Protein AF-A0A1H0SZA2-F1 (afdb_monomer)

Foldseek 3Di:
DDAEDEAEDEDPPPQDPVCVVVVQVVVVPDDDDDPDPDDHHYHYDYDYNPPPPPPDDD

Sequence (58 aa):
MVTVINIDMTPPACLPPEGRDAFLAVASHCTVHNTLA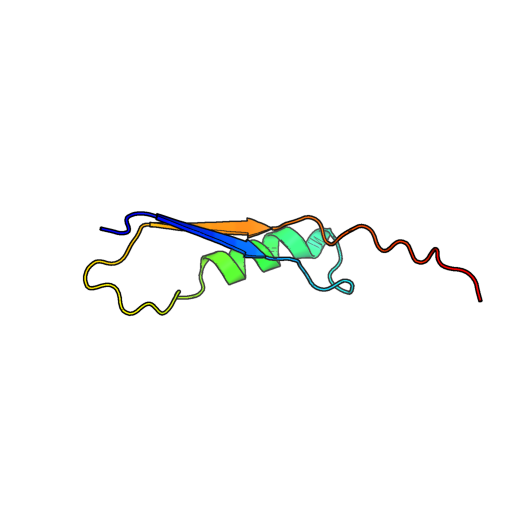TPPTTAITLTEAASASSGGPG

Structure (mmCIF, N/CA/C/O backbone):
data_AF-A0A1H0SZA2-F1
#
_entry.id   AF-A0A1H0SZA2-F1
#
loop_
_atom_site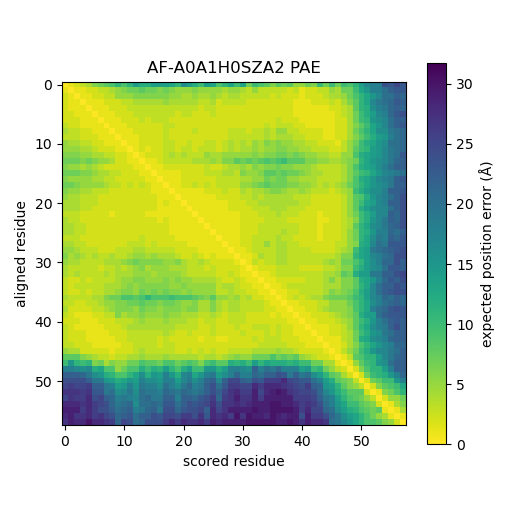.group_PDB
_atom_site.id
_atom_site.type_symbol
_atom_site.label_atom_id
_atom_site.label_alt_id
_atom_site.label_comp_id
_atom_site.label_asym_id
_atom_site.label_entity_id
_atom_site.label_seq_id
_atom_site.pdbx_PDB_ins_code
_atom_site.Cartn_x
_atom_site.Cartn_y
_atom_site.Cartn_z
_atom_site.occupancy
_atom_site.B_iso_or_equiv
_atom_site.auth_seq_id
_atom_site.auth_comp_id
_atom_site.auth_asym_id
_atom_site.auth_atom_id
_atom_site.pdbx_PDB_model_num
ATOM 1 N N . MET A 1 1 ? -15.594 -3.670 13.805 1.00 81.50 1 MET A N 1
ATOM 2 C CA . MET A 1 1 ? -14.266 -3.083 14.085 1.00 81.50 1 MET A CA 1
ATOM 3 C C . MET A 1 1 ? -13.353 -3.464 12.936 1.00 81.50 1 MET A C 1
ATOM 5 O O . MET A 1 1 ? -13.351 -4.634 12.579 1.00 81.50 1 MET A O 1
ATOM 9 N N . VAL A 1 2 ? -12.652 -2.507 12.329 1.00 91.00 2 VAL A N 1
ATOM 10 C CA . VAL A 1 2 ? -11.634 -2.806 11.308 1.00 91.00 2 VAL A CA 1
ATOM 11 C C . VAL A 1 2 ? -10.320 -3.065 12.033 1.00 91.00 2 VAL A C 1
ATOM 13 O O . VAL A 1 2 ? -9.915 -2.252 12.858 1.00 91.00 2 VAL A O 1
ATOM 16 N N . THR A 1 3 ? -9.695 -4.206 11.766 1.00 94.25 3 THR A N 1
ATOM 17 C CA . THR A 1 3 ? -8.465 -4.641 12.447 1.00 94.25 3 THR A CA 1
ATOM 18 C C . THR A 1 3 ? -7.263 -4.703 11.512 1.00 94.25 3 THR A C 1
ATOM 20 O O . THR A 1 3 ? -6.134 -4.586 11.981 1.00 94.25 3 THR A O 1
ATOM 23 N N . VAL A 1 4 ? -7.497 -4.837 10.203 1.00 94.69 4 VAL A N 1
ATOM 24 C CA . VAL A 1 4 ? -6.456 -4.929 9.176 1.00 94.69 4 VAL A CA 1
ATOM 25 C C . VAL A 1 4 ? -6.839 -4.087 7.961 1.00 94.69 4 VAL A C 1
ATOM 27 O O . VAL A 1 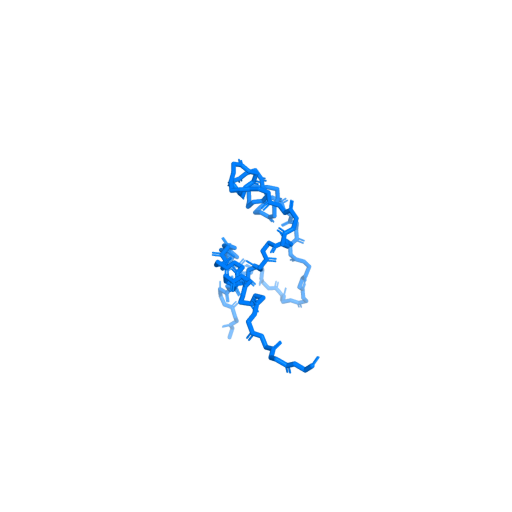4 ? -8.007 -4.058 7.570 1.00 94.69 4 VAL A O 1
ATOM 30 N N . ILE A 1 5 ? -5.849 -3.420 7.369 1.00 93.62 5 ILE A N 1
ATOM 31 C CA . ILE A 1 5 ? -5.930 -2.769 6.060 1.00 93.62 5 ILE A CA 1
ATOM 32 C C . ILE A 1 5 ? -4.846 -3.373 5.163 1.00 93.62 5 ILE A C 1
ATOM 34 O O . ILE A 1 5 ? -3.664 -3.335 5.505 1.00 93.62 5 ILE A O 1
ATOM 38 N N . ASN A 1 6 ? -5.248 -3.897 4.007 1.00 94.81 6 ASN A N 1
ATOM 39 C CA . ASN A 1 6 ? -4.344 -4.357 2.956 1.00 94.81 6 ASN A CA 1
ATOM 40 C C . ASN A 1 6 ? -4.315 -3.324 1.829 1.00 94.81 6 ASN A C 1
ATOM 42 O O . ASN A 1 6 ? -5.371 -2.881 1.373 1.00 94.81 6 ASN A O 1
ATOM 46 N N . ILE A 1 7 ? -3.115 -2.929 1.412 1.00 93.81 7 ILE A N 1
ATOM 47 C CA . ILE A 1 7 ? -2.898 -1.941 0.357 1.00 93.81 7 ILE A CA 1
ATOM 48 C C . ILE A 1 7 ? -2.041 -2.574 -0.729 1.00 93.81 7 ILE A C 1
ATOM 50 O O . ILE A 1 7 ? -0.850 -2.810 -0.540 1.00 93.81 7 ILE A O 1
ATOM 54 N N . ASP A 1 8 ? -2.658 -2.782 -1.881 1.00 94.38 8 ASP 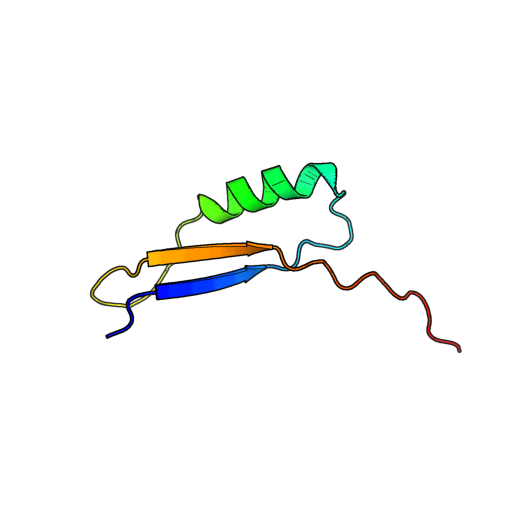A N 1
ATOM 55 C CA . ASP A 1 8 ? -2.002 -3.245 -3.090 1.00 94.38 8 ASP A CA 1
ATOM 56 C C . ASP A 1 8 ? -1.597 -2.041 -3.940 1.00 94.38 8 ASP A C 1
ATOM 58 O O . ASP A 1 8 ? -2.437 -1.255 -4.383 1.00 94.38 8 ASP A O 1
ATOM 62 N N . MET A 1 9 ? -0.294 -1.868 -4.149 1.00 91.62 9 MET A N 1
ATOM 63 C CA . MET A 1 9 ? 0.256 -0.751 -4.913 1.00 91.62 9 MET A CA 1
ATOM 64 C C . MET A 1 9 ? 0.815 -1.237 -6.242 1.00 91.62 9 MET A C 1
ATOM 66 O O . MET A 1 9 ? 1.559 -2.214 -6.306 1.00 91.62 9 MET A O 1
ATOM 70 N N . THR A 1 10 ? 0.488 -0.542 -7.325 1.00 93.06 10 THR A N 1
ATOM 71 C CA . THR A 1 10 ? 1.095 -0.789 -8.634 1.00 93.06 10 THR A CA 1
ATOM 72 C C . THR A 1 10 ? 2.246 0.192 -8.834 1.00 93.06 10 THR A C 1
ATOM 74 O O . THR A 1 10 ? 2.009 1.404 -8.815 1.00 93.06 10 THR A O 1
ATOM 77 N N . PRO A 1 11 ? 3.495 -0.280 -9.002 1.00 90.12 11 PRO A N 1
ATOM 78 C CA . PRO A 1 11 ? 4.603 0.619 -9.266 1.00 90.12 11 PRO A CA 1
ATOM 79 C C . PRO A 1 11 ? 4.425 1.280 -10.643 1.00 90.12 11 PRO A C 1
ATOM 81 O O . PRO A 1 11 ? 3.878 0.664 -11.563 1.00 90.12 11 PRO A O 1
ATOM 84 N N . PRO A 1 12 ? 4.8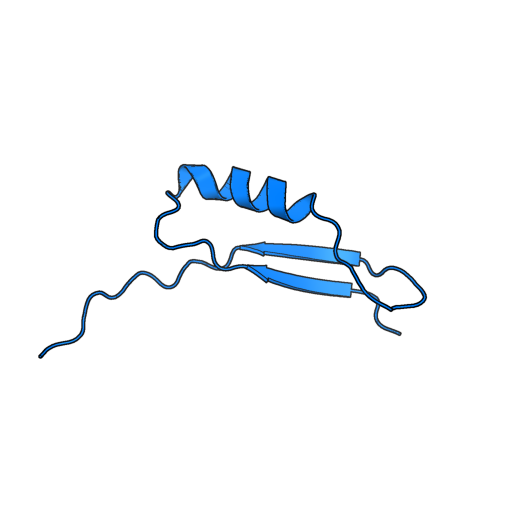87 2.528 -10.819 1.00 88.00 12 PRO A N 1
ATOM 85 C CA . PRO A 1 12 ? 4.830 3.186 -12.116 1.00 88.00 12 PRO A CA 1
ATOM 86 C C . PRO A 1 12 ? 5.656 2.410 -13.151 1.00 88.00 12 PRO A C 1
ATOM 88 O O . PRO A 1 12 ? 6.707 1.863 -12.825 1.00 88.00 12 PRO A O 1
ATOM 91 N N . ALA A 1 13 ? 5.213 2.404 -14.414 1.00 86.50 13 ALA A N 1
ATOM 92 C CA . ALA A 1 13 ? 5.841 1.624 -15.491 1.00 86.50 13 ALA A CA 1
ATOM 93 C C . ALA A 1 13 ? 7.326 1.966 -15.728 1.00 86.50 13 ALA A C 1
ATOM 95 O O . ALA A 1 13 ? 8.088 1.134 -16.210 1.00 86.50 13 ALA A O 1
ATOM 96 N N . CYS A 1 14 ? 7.741 3.183 -15.370 1.00 87.69 14 CYS A N 1
ATOM 97 C CA . CYS A 1 14 ? 9.117 3.658 -15.490 1.00 87.69 14 CYS A CA 1
ATOM 98 C C . CYS A 1 14 ? 10.041 3.136 -14.374 1.00 87.69 14 CYS A C 1
ATOM 100 O O . CYS A 1 14 ? 11.246 3.367 -14.441 1.00 87.69 14 CYS A O 1
ATOM 102 N N . LEU A 1 15 ? 9.494 2.510 -13.323 1.00 89.69 15 LEU A N 1
ATOM 103 C CA . LEU A 1 15 ? 10.280 2.000 -12.204 1.00 89.69 15 LEU A CA 1
ATOM 104 C C . LEU A 1 15 ? 10.921 0.661 -12.599 1.00 89.69 15 LEU A C 1
ATOM 106 O O . LEU A 1 15 ? 10.199 -0.313 -12.848 1.00 89.69 15 LEU A O 1
ATOM 110 N N . PRO A 1 16 ? 12.260 0.580 -12.628 1.00 90.00 16 PRO A N 1
ATOM 111 C CA . PRO A 1 16 ? 12.934 -0.651 -12.992 1.00 90.00 16 PRO A CA 1
ATOM 112 C C . PRO A 1 16 ? 12.788 -1.699 -11.871 1.00 90.00 16 PRO A C 1
ATOM 114 O O . PRO A 1 16 ? 12.527 -1.341 -10.715 1.00 90.00 16 PRO A O 1
ATOM 117 N N . PRO A 1 17 ? 12.914 -3.002 -12.183 1.00 89.12 17 PRO A N 1
ATOM 118 C CA . PRO A 1 17 ? 12.690 -4.077 -11.218 1.00 89.12 17 PRO A CA 1
ATOM 119 C C . PRO A 1 17 ? 13.589 -3.975 -9.982 1.00 89.12 17 PRO A C 1
ATOM 121 O O . PRO A 1 17 ? 13.102 -4.201 -8.877 1.00 89.12 17 PRO A O 1
ATOM 124 N N . GLU A 1 18 ? 14.841 -3.544 -10.134 1.00 92.19 18 GLU A N 1
ATOM 125 C CA . GLU A 1 18 ? 15.778 -3.330 -9.024 1.00 92.19 18 GLU A CA 1
ATOM 126 C C . GLU A 1 18 ? 15.344 -2.224 -8.046 1.00 92.19 18 GLU A C 1
ATOM 128 O O . GLU A 1 18 ? 15.772 -2.209 -6.895 1.00 92.19 18 GLU A O 1
ATOM 133 N N . GLY A 1 19 ? 14.477 -1.301 -8.478 1.00 92.62 19 GLY A N 1
ATOM 134 C CA . GLY A 1 19 ? 13.947 -0.223 -7.641 1.00 92.62 19 GLY A CA 1
ATOM 135 C C . GLY A 1 19 ? 12.688 -0.603 -6.859 1.00 92.62 19 GLY A C 1
ATOM 136 O O . GLY A 1 19 ? 12.244 0.172 -6.009 1.00 92.62 19 GLY A O 1
ATOM 137 N N . ARG A 1 20 ? 12.090 -1.770 -7.131 1.00 92.44 20 ARG A N 1
ATOM 138 C CA . ARG A 1 20 ? 10.801 -2.174 -6.545 1.00 92.44 20 ARG A CA 1
ATOM 139 C C . ARG A 1 20 ? 10.896 -2.420 -5.044 1.00 92.44 20 ARG A C 1
ATOM 141 O O . ARG A 1 20 ? 10.025 -1.955 -4.314 1.00 92.44 20 ARG A O 1
ATOM 148 N N . ASP A 1 21 ? 11.963 -3.062 -4.576 1.00 92.81 21 ASP A N 1
ATOM 149 C CA . ASP A 1 21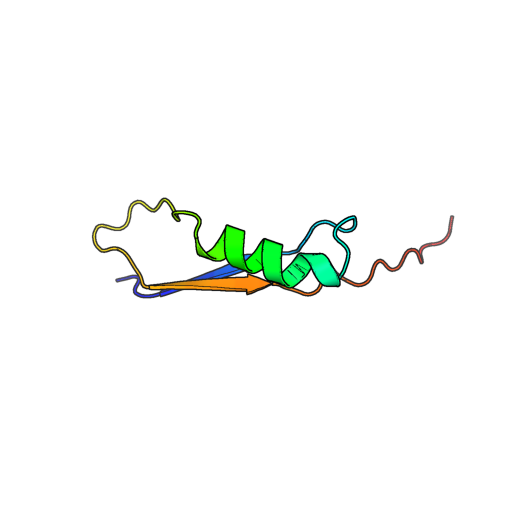 ? 12.166 -3.302 -3.142 1.00 92.81 21 ASP A CA 1
ATOM 150 C C . ASP A 1 21 ? 12.338 -1.992 -2.369 1.00 92.81 21 ASP A C 1
ATOM 152 O O . ASP A 1 21 ? 11.721 -1.791 -1.324 1.00 92.81 21 ASP A O 1
ATOM 156 N N . ALA A 1 22 ? 13.114 -1.053 -2.920 1.00 93.88 22 ALA A N 1
ATOM 157 C CA . ALA A 1 22 ? 13.283 0.270 -2.327 1.00 93.88 22 ALA A CA 1
ATOM 158 C C . ALA A 1 22 ? 11.958 1.052 -2.302 1.00 93.88 22 ALA A C 1
ATOM 160 O O . ALA A 1 22 ? 11.629 1.683 -1.298 1.00 93.88 22 ALA A O 1
ATOM 161 N N . PHE A 1 23 ? 11.169 0.978 -3.377 1.00 94.38 23 PHE A N 1
ATOM 162 C CA . PHE A 1 23 ? 9.844 1.593 -3.443 1.00 94.38 23 PHE A CA 1
ATOM 163 C C . PHE A 1 23 ? 8.888 1.010 -2.392 1.00 94.38 23 PHE A C 1
ATOM 165 O O . PHE A 1 23 ? 8.245 1.769 -1.666 1.00 94.38 23 PHE A O 1
ATOM 172 N N . LEU A 1 24 ? 8.834 -0.320 -2.261 1.00 94.75 24 LEU A N 1
ATOM 173 C CA . LEU A 1 24 ? 8.019 -0.985 -1.245 1.00 94.75 24 LEU A CA 1
ATOM 174 C C . LEU A 1 24 ? 8.467 -0.614 0.169 1.00 94.75 24 LEU A C 1
ATOM 176 O O . LEU A 1 24 ? 7.620 -0.362 1.024 1.00 94.75 24 LEU A O 1
ATOM 180 N N . ALA A 1 25 ? 9.776 -0.547 0.419 1.00 94.88 25 ALA A N 1
ATOM 181 C CA . ALA A 1 25 ? 10.314 -0.146 1.714 1.00 94.88 25 ALA A CA 1
ATOM 182 C C . ALA A 1 25 ? 9.874 1.277 2.082 1.00 94.88 25 ALA A C 1
ATOM 184 O O . ALA A 1 25 ? 9.362 1.498 3.178 1.00 94.88 25 ALA A O 1
AT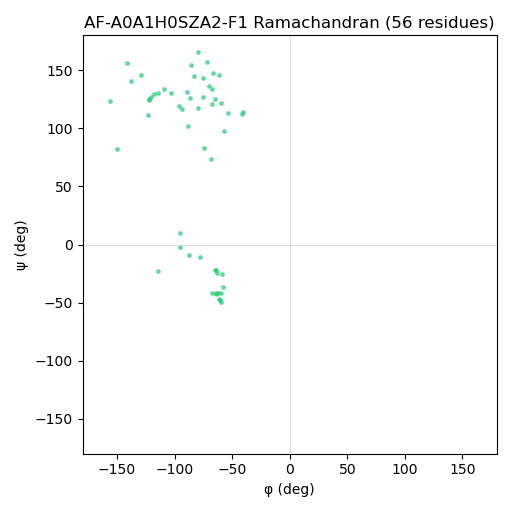OM 185 N N . VAL A 1 26 ? 9.997 2.231 1.153 1.00 94.88 26 VAL A N 1
ATOM 186 C CA . VAL A 1 26 ? 9.533 3.611 1.365 1.00 94.88 26 VAL A CA 1
ATOM 187 C C . VAL A 1 26 ? 8.031 3.639 1.641 1.00 94.88 26 VAL A C 1
ATOM 189 O O . VAL A 1 26 ? 7.617 4.223 2.640 1.00 94.88 26 VAL A O 1
ATOM 192 N N . ALA A 1 27 ? 7.227 2.967 0.813 1.00 93.62 27 ALA A N 1
ATOM 193 C CA . ALA A 1 27 ? 5.779 2.908 0.989 1.00 93.62 27 ALA A CA 1
ATOM 194 C C . ALA A 1 27 ? 5.383 2.298 2.346 1.00 93.62 27 ALA A C 1
ATOM 196 O O . ALA A 1 27 ? 4.519 2.840 3.031 1.00 93.62 27 ALA A O 1
ATOM 197 N N . SER A 1 28 ? 6.063 1.230 2.774 1.00 93.25 28 SER A N 1
ATOM 198 C CA . SER A 1 28 ? 5.842 0.547 4.062 1.00 93.25 28 SER A CA 1
ATOM 199 C C . SER A 1 28 ? 6.171 1.417 5.276 1.00 93.25 28 SER A C 1
ATOM 201 O O . SER A 1 28 ? 5.660 1.172 6.367 1.00 93.25 28 S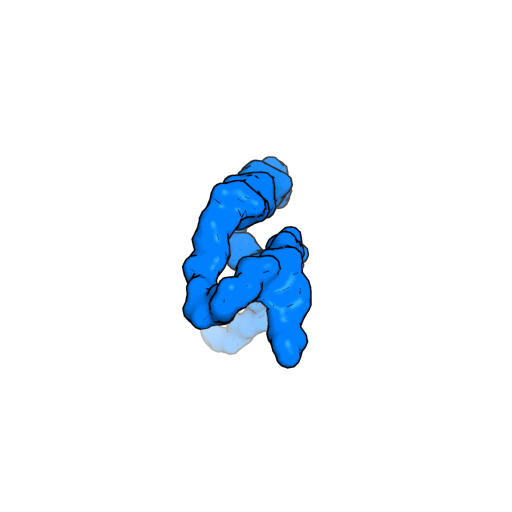ER A O 1
ATOM 203 N N . HIS A 1 29 ? 7.005 2.441 5.093 1.00 92.94 29 HIS A N 1
ATOM 204 C CA . HIS A 1 29 ? 7.340 3.425 6.119 1.00 92.94 29 HIS A CA 1
ATOM 205 C C . HIS A 1 29 ? 6.491 4.702 6.048 1.00 92.94 29 HIS A C 1
ATOM 207 O O . HIS A 1 29 ? 6.640 5.578 6.903 1.00 92.94 29 HIS A O 1
ATOM 213 N N . CYS A 1 30 ? 5.590 4.830 5.072 1.00 89.62 30 CYS A N 1
ATOM 214 C CA . CYS A 1 30 ? 4.639 5.932 5.032 1.00 89.62 30 CYS A CA 1
ATOM 215 C C . CYS A 1 30 ? 3.515 5.735 6.060 1.00 89.62 30 CYS A C 1
ATOM 217 O O . CYS A 1 30 ? 3.015 4.632 6.278 1.00 89.62 30 CYS A O 1
ATOM 219 N N . THR A 1 31 ? 3.063 6.833 6.664 1.00 89.25 31 THR A N 1
ATOM 220 C CA . THR A 1 31 ? 1.901 6.811 7.559 1.00 89.25 31 THR A CA 1
ATOM 221 C C . THR A 1 31 ? 0.610 6.697 6.754 1.00 89.25 31 THR A C 1
ATOM 223 O O . THR A 1 31 ? 0.329 7.533 5.895 1.00 89.25 31 THR A O 1
ATOM 226 N N . VAL A 1 32 ? -0.227 5.713 7.087 1.00 90.50 32 VAL A N 1
ATOM 227 C CA . VAL A 1 32 ? -1.581 5.596 6.532 1.00 90.50 32 VAL A CA 1
ATOM 228 C C . VAL A 1 32 ? -2.560 6.387 7.391 1.00 90.50 32 VAL A C 1
ATOM 230 O O . VAL A 1 32 ? -2.989 5.954 8.465 1.00 90.50 32 VAL A O 1
ATOM 233 N N . HIS A 1 33 ? -2.928 7.568 6.903 1.00 91.69 33 HIS A N 1
ATOM 234 C CA . HIS A 1 33 ? -3.948 8.395 7.534 1.00 91.69 33 HIS A CA 1
ATOM 235 C C . HIS A 1 33 ? -5.318 7.720 7.429 1.00 91.69 33 HIS A C 1
ATOM 237 O O . HIS A 1 33 ? -5.822 7.464 6.339 1.00 91.69 33 HIS A O 1
ATOM 243 N N . ASN A 1 34 ? -5.930 7.448 8.578 1.00 88.31 34 ASN A N 1
ATOM 244 C CA . ASN A 1 34 ? -7.271 6.890 8.677 1.00 88.31 34 ASN A CA 1
ATOM 245 C C . ASN A 1 34 ? -8.012 7.536 9.857 1.00 88.31 34 ASN A C 1
ATOM 247 O O . ASN A 1 34 ? -7.389 8.049 10.784 1.00 88.31 34 ASN A O 1
ATOM 251 N N . THR A 1 35 ? -9.342 7.528 9.814 1.00 94.00 35 THR A N 1
ATOM 252 C CA . THR A 1 35 ? -10.206 8.115 10.853 1.00 94.00 35 THR A CA 1
ATOM 253 C C . THR A 1 35 ? -10.683 7.085 11.879 1.00 94.00 35 THR A C 1
ATOM 255 O O . THR A 1 35 ? -11.582 7.373 12.671 1.00 94.00 35 THR A O 1
ATOM 258 N N . LEU A 1 36 ? -10.129 5.868 11.865 1.00 93.62 36 LEU A N 1
ATOM 259 C CA . LEU A 1 36 ? -10.536 4.818 12.791 1.00 93.62 36 LEU A CA 1
ATOM 260 C C . LEU A 1 36 ? -10.066 5.180 14.200 1.00 93.62 36 LEU A C 1
ATOM 262 O O . LEU A 1 36 ? -8.927 5.586 14.412 1.00 93.62 36 LEU A O 1
ATOM 266 N N . ALA A 1 37 ? -10.946 4.982 15.181 1.00 92.69 37 ALA A N 1
ATOM 267 C CA . ALA A 1 37 ? -10.641 5.268 16.583 1.00 92.69 37 ALA A CA 1
ATOM 268 C C . ALA A 1 37 ? -9.496 4.400 17.142 1.00 92.69 37 ALA A C 1
ATOM 270 O O . ALA A 1 37 ? -8.833 4.786 18.101 1.00 92.69 37 ALA A O 1
ATOM 271 N N . THR A 1 38 ? -9.263 3.225 16.554 1.00 91.69 38 THR A N 1
ATOM 272 C CA . THR A 1 38 ? -8.156 2.330 16.897 1.00 91.69 38 THR A CA 1
ATOM 273 C C . THR A 1 38 ? -7.325 2.083 15.641 1.00 91.69 38 THR A C 1
ATOM 275 O O . THR A 1 38 ? -7.904 1.650 14.640 1.00 91.69 38 THR A O 1
ATOM 278 N N . PRO A 1 39 ? -6.003 2.340 15.666 1.00 89.75 39 PRO A N 1
ATOM 279 C CA . PRO A 1 39 ? -5.158 2.131 14.500 1.00 89.75 39 PRO A CA 1
ATOM 280 C C . PRO A 1 39 ? -5.109 0.634 14.145 1.00 89.75 39 PRO A C 1
ATOM 282 O O . PRO A 1 39 ? -4.784 -0.183 15.011 1.00 89.75 39 PRO A O 1
ATOM 285 N N . PRO A 1 40 ? -5.445 0.254 12.901 1.00 93.44 40 PRO A N 1
ATOM 286 C CA . PRO A 1 40 ? -5.390 -1.133 12.458 1.00 93.44 40 PRO A CA 1
ATOM 287 C C . PRO A 1 40 ? -3.956 -1.552 12.112 1.00 93.44 40 PRO A C 1
ATOM 289 O O . PRO A 1 40 ? -3.072 -0.722 11.886 1.00 93.44 40 PRO A O 1
ATOM 292 N N . THR A 1 41 ? -3.731 -2.858 11.989 1.00 94.31 41 THR A N 1
ATOM 293 C CA . THR A 1 41 ? -2.530 -3.370 11.322 1.00 94.31 41 THR A CA 1
ATOM 294 C C . THR A 1 41 ? -2.604 -3.030 9.837 1.00 94.31 41 THR A C 1
ATOM 296 O O . THR A 1 41 ? -3.640 -3.235 9.207 1.00 94.31 41 THR A O 1
ATOM 299 N N . THR A 1 42 ? -1.515 -2.522 9.263 1.00 93.94 42 THR A N 1
ATOM 300 C CA . THR A 1 42 ? -1.473 -2.165 7.840 1.00 93.94 42 THR A CA 1
ATOM 301 C C . THR A 1 42 ? -0.427 -3.008 7.131 1.00 93.94 42 THR A C 1
ATOM 303 O O . THR A 1 42 ? 0.703 -3.109 7.606 1.00 93.94 42 THR A O 1
ATOM 306 N N . ALA A 1 43 ? -0.810 -3.631 6.022 1.00 93.88 43 ALA A N 1
ATOM 307 C CA . ALA A 1 43 ? 0.071 -4.428 5.182 1.00 93.88 43 ALA A CA 1
ATOM 308 C C . ALA A 1 43 ? 0.088 -3.830 3.776 1.00 93.88 43 ALA A C 1
ATOM 310 O O . ALA A 1 43 ? -0.971 -3.612 3.186 1.00 93.88 43 ALA A O 1
ATOM 311 N N . ILE A 1 44 ? 1.285 -3.561 3.259 1.00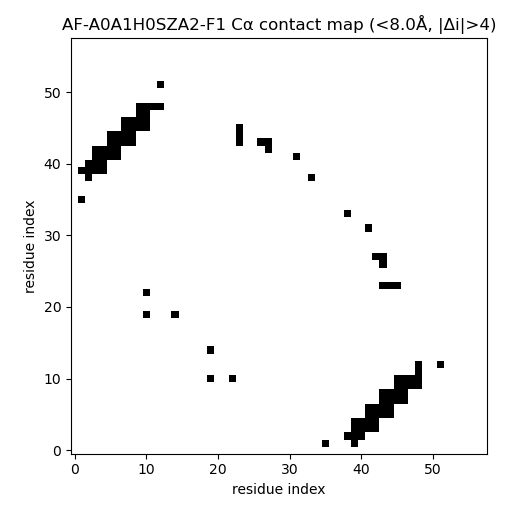 95.06 44 ILE A N 1
ATOM 312 C CA . ILE A 1 44 ? 1.485 -2.985 1.929 1.00 95.06 44 ILE A CA 1
ATOM 313 C C . ILE A 1 44 ? 2.194 -4.017 1.061 1.00 95.06 44 ILE A C 1
ATOM 315 O O . ILE A 1 44 ? 3.198 -4.600 1.471 1.00 95.06 44 ILE A O 1
ATOM 319 N N . THR A 1 45 ? 1.658 -4.244 -0.130 1.00 94.62 45 THR A N 1
ATOM 320 C CA . THR A 1 45 ? 2.161 -5.201 -1.117 1.00 94.62 45 THR A CA 1
ATOM 321 C C . THR A 1 45 ? 2.301 -4.522 -2.469 1.00 94.62 45 THR A C 1
ATOM 323 O O . THR A 1 45 ? 1.521 -3.636 -2.821 1.00 94.62 45 THR A O 1
ATOM 326 N N . LEU A 1 46 ? 3.309 -4.927 -3.247 1.00 93.31 46 LEU A N 1
ATOM 327 C CA . LEU A 1 46 ? 3.373 -4.537 -4.651 1.00 93.31 46 LEU A CA 1
ATOM 328 C C . LEU A 1 46 ? 2.630 -5.552 -5.502 1.00 93.31 46 LEU A C 1
ATOM 330 O O . LEU A 1 46 ? 2.866 -6.755 -5.422 1.00 93.31 46 LEU A O 1
ATOM 334 N N . THR A 1 47 ? 1.774 -5.024 -6.358 1.00 89.31 47 THR A N 1
ATOM 335 C CA . THR A 1 47 ? 1.225 -5.753 -7.493 1.00 89.31 47 THR A CA 1
ATOM 336 C C . THR A 1 47 ? 2.223 -5.673 -8.631 1.00 89.31 47 THR A C 1
ATOM 338 O O . THR A 1 47 ? 2.905 -4.658 -8.807 1.00 89.31 47 THR A O 1
ATOM 341 N N . GLU A 1 48 ? 2.323 -6.734 -9.424 1.00 72.44 48 GLU A N 1
ATOM 342 C CA . GLU A 1 48 ? 3.034 -6.611 -10.686 1.00 72.44 48 GLU A CA 1
ATOM 343 C C . GLU A 1 48 ? 2.323 -5.545 -11.520 1.00 72.44 48 GLU A C 1
ATOM 345 O O . GLU A 1 48 ? 1.124 -5.653 -11.787 1.00 72.44 48 GLU A O 1
ATOM 350 N N . ALA A 1 49 ? 3.055 -4.493 -11.904 1.00 63.47 49 ALA A N 1
ATOM 351 C CA . ALA A 1 49 ? 2.580 -3.583 -12.932 1.00 63.47 49 ALA A CA 1
ATOM 352 C C . ALA A 1 49 ? 2.233 -4.448 -14.131 1.00 63.47 49 ALA A C 1
ATOM 354 O O . ALA A 1 49 ? 3.129 -5.106 -14.662 1.00 63.47 49 ALA A O 1
ATOM 355 N N . ALA A 1 50 ? 0.936 -4.510 -14.462 1.00 53.81 50 ALA A N 1
ATOM 356 C CA . ALA A 1 50 ? 0.418 -5.322 -15.547 1.00 53.81 50 ALA A CA 1
ATOM 357 C C . ALA A 1 50 ? 1.384 -5.174 -16.714 1.00 53.81 50 ALA A C 1
ATOM 359 O O . ALA A 1 50 ? 1.572 -4.057 -17.204 1.00 53.81 50 ALA A O 1
ATOM 360 N N . SER A 1 51 ? 2.075 -6.279 -17.026 1.00 49.50 51 SER A N 1
ATOM 361 C CA . SER A 1 51 ? 3.090 -6.356 -18.069 1.00 49.50 51 SER A CA 1
ATOM 362 C C . SER A 1 51 ? 2.555 -5.550 -19.235 1.00 49.50 51 SER A C 1
ATOM 364 O O . SER A 1 51 ? 1.464 -5.864 -19.714 1.00 49.50 51 SER A O 1
ATOM 366 N N . ALA A 1 52 ? 3.210 -4.433 -19.562 1.00 51.91 52 ALA A N 1
ATOM 367 C CA . ALA A 1 52 ? 2.711 -3.517 -20.566 1.00 51.91 52 ALA A CA 1
ATOM 368 C C . ALA A 1 52 ? 2.553 -4.315 -21.858 1.00 51.91 52 ALA A C 1
ATOM 370 O O . ALA A 1 52 ? 3.518 -4.553 -22.580 1.00 51.91 52 ALA A O 1
ATOM 371 N N . SER A 1 53 ? 1.332 -4.763 -22.143 1.00 45.19 53 SER A N 1
ATOM 372 C CA . SER A 1 53 ? 0.984 -5.217 -23.467 1.00 45.19 53 SER A CA 1
ATOM 373 C C . SER A 1 53 ? 0.864 -3.934 -24.271 1.00 45.19 53 SER A C 1
ATOM 375 O O . SER A 1 53 ? -0.214 -3.364 -24.425 1.00 45.19 53 SER A O 1
ATOM 377 N N . SER A 1 54 ? 1.997 -3.425 -24.755 1.00 57.03 54 SER A N 1
ATOM 378 C CA . SER A 1 54 ? 2.002 -2.631 -25.977 1.00 57.03 54 SER A CA 1
ATOM 379 C C . SER A 1 54 ? 1.654 -3.593 -27.114 1.00 57.03 54 SER A C 1
ATOM 381 O O . SER A 1 54 ? 2.515 -4.064 -27.854 1.00 57.03 54 SER A O 1
ATOM 383 N N . GLY A 1 55 ? 0.383 -3.971 -27.161 1.00 58.84 55 GLY A N 1
ATOM 384 C CA . GLY A 1 55 ? -0.209 -4.894 -28.108 1.00 58.84 55 GLY A CA 1
ATOM 385 C C . GLY A 1 55 ? -1.664 -4.498 -28.308 1.00 58.84 55 GLY A C 1
ATOM 386 O O . GLY A 1 55 ? -2.555 -5.049 -27.674 1.00 58.84 55 GLY A O 1
ATOM 387 N N . GLY A 1 56 ? -1.893 -3.514 -29.177 1.00 38.53 56 GLY A N 1
ATOM 388 C CA . GLY A 1 56 ? -3.217 -3.117 -29.651 1.00 38.53 56 GLY A CA 1
ATOM 389 C C . GLY A 1 56 ? -3.092 -2.420 -31.014 1.00 38.53 56 GLY A C 1
ATOM 390 O O . GLY A 1 56 ? -2.308 -1.477 -31.101 1.00 38.53 56 GLY A O 1
ATOM 391 N N . PRO A 1 57 ? -3.778 -2.895 -32.074 1.00 61.06 57 PRO A N 1
ATOM 392 C CA . PRO A 1 57 ? -3.581 -2.443 -33.452 1.00 61.06 57 PRO A CA 1
ATOM 393 C C . PRO A 1 57 ? -4.422 -1.200 -33.780 1.00 61.06 57 PRO A C 1
ATOM 395 O O . PRO A 1 57 ? -5.485 -0.993 -33.194 1.00 61.06 57 PRO A O 1
ATOM 398 N N . GLY A 1 58 ? -3.963 -0.414 -34.756 1.00 44.47 58 GLY A N 1
ATOM 399 C CA . GLY A 1 58 ? -4.682 0.724 -35.338 1.00 44.47 58 GLY A CA 1
ATOM 400 C C . GLY A 1 58 ? -3.862 1.407 -36.415 1.00 44.47 58 GLY A C 1
ATOM 401 O O . GLY A 1 58 ? -3.018 2.241 -36.031 1.00 44.47 58 GLY A O 1
#

Organism: NCBI:txid1090615

Mean predicted aligned error: 7.69 Å

Radius of gyration: 15.39 Å; Cα contacts (8 Å, |Δi|>4): 51; chains: 1; bounding box: 30×15×52 Å

pLDDT: mean 84.86, std 15.56, range [38.53, 95.06]

Secondary structure (DSSP, 8-state):
---EEEEEEPPPTTS-GGGHHHHHHHHHTS------SSPPEEEEEEPP----------

Nearest PDB structures (foldseek):
  3p3w-assembly2_B  TM=4.204E-01  e=2.430E+00  Rattus norvegicus
  6qc8-assembly1_V2  TM=4.066E-01  e=7.840E+00  Ovis aries

Solvent-accessible surface area (backbone atoms only — not comparable to full-atom values): 4020 Å² total; per-residue (Å²): 135,75,60,69,46,81,44,79,42,67,60,61,90,86,59,53,80,87,47,47,63,59,50,50,52,54,58,66,71,52,85,82,88,70,90,60,96,58,87,49,51,76,47,74,46,78,43,79,51,72,74,80,72,91,73,80,91,133